Protein AF-A0A957SIB7-F1 (afdb_monomer)

Structure (mmCIF, N/CA/C/O backbone):
data_AF-A0A957SIB7-F1
#
_entry.id   AF-A0A957SIB7-F1
#
loop_
_atom_site.group_PDB
_atom_site.id
_atom_site.type_symbol
_atom_site.label_atom_id
_atom_site.label_alt_id
_atom_site.label_comp_id
_atom_site.label_asym_id
_atom_site.label_entity_id
_atom_site.label_seq_id
_atom_site.pdbx_PDB_ins_code
_atom_site.Cartn_x
_atom_site.Cartn_y
_atom_site.Cartn_z
_atom_site.occupancy
_atom_site.B_iso_or_equiv
_atom_site.auth_seq_id
_atom_site.auth_comp_id
_atom_site.auth_asym_id
_atom_site.auth_atom_id
_atom_site.pdbx_PDB_model_num
ATOM 1 N N . GLY A 1 1 ? 8.137 3.405 -13.644 1.00 46.47 1 GLY A N 1
ATOM 2 C CA . GLY A 1 1 ? 7.243 4.491 -13.185 1.00 46.47 1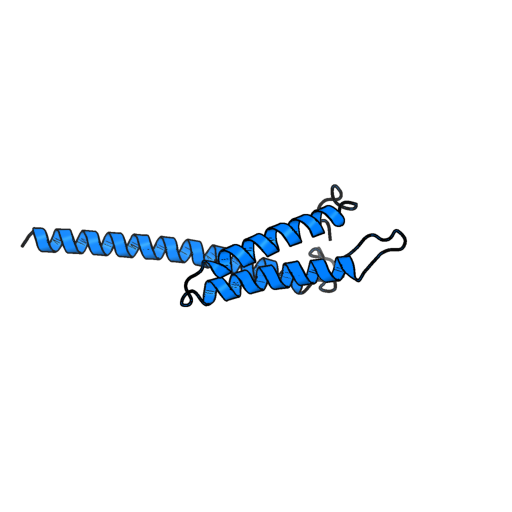 GLY A CA 1
ATOM 3 C C . GLY A 1 1 ? 7.931 5.627 -12.423 1.00 46.47 1 GLY A C 1
ATOM 4 O O . GLY A 1 1 ? 8.582 5.387 -11.415 1.00 46.47 1 GLY A O 1
ATOM 5 N N . ALA A 1 2 ? 7.745 6.868 -12.885 1.00 48.22 2 ALA A N 1
ATOM 6 C CA . ALA A 1 2 ? 7.889 8.114 -12.123 1.00 48.22 2 ALA A CA 1
ATOM 7 C C . ALA A 1 2 ? 6.921 9.117 -12.767 1.00 48.22 2 ALA A C 1
ATOM 9 O O . ALA A 1 2 ? 7.191 9.617 -13.854 1.00 48.22 2 ALA A O 1
ATOM 10 N N . ALA A 1 3 ? 5.758 9.355 -12.158 1.00 47.91 3 ALA A N 1
ATOM 11 C CA . ALA A 1 3 ? 4.700 10.167 -12.773 1.00 47.91 3 ALA A CA 1
ATOM 12 C C . ALA A 1 3 ? 5.050 11.667 -12.908 1.00 47.91 3 ALA A C 1
ATOM 14 O O . ALA A 1 3 ? 4.262 12.431 -13.450 1.00 47.91 3 ALA A O 1
ATOM 15 N N . PHE A 1 4 ? 6.246 12.087 -12.486 1.00 51.94 4 PHE A N 1
ATOM 16 C CA . PHE A 1 4 ? 6.810 13.403 -12.768 1.00 51.94 4 PHE A CA 1
ATOM 17 C C . PHE A 1 4 ? 8.307 13.228 -13.043 1.00 51.94 4 PHE A C 1
ATOM 19 O O . PHE A 1 4 ? 9.023 12.662 -12.214 1.00 51.94 4 PHE A O 1
ATOM 26 N N . GLY A 1 5 ? 8.796 13.704 -14.193 1.00 49.81 5 GLY A N 1
ATOM 27 C CA . GLY A 1 5 ? 10.182 13.539 -14.670 1.00 49.81 5 GLY A CA 1
ATOM 28 C C . GLY A 1 5 ? 11.293 14.045 -13.732 1.00 49.81 5 GLY A C 1
ATOM 29 O O . GLY A 1 5 ? 12.467 13.864 -14.021 1.00 49.81 5 GLY A O 1
ATOM 30 N N . ILE A 1 6 ? 10.942 14.616 -12.577 1.00 52.09 6 ILE A N 1
ATOM 31 C CA . ILE A 1 6 ? 11.856 15.089 -11.528 1.00 52.09 6 ILE A CA 1
ATOM 32 C C . ILE A 1 6 ? 12.559 13.923 -10.799 1.00 52.09 6 ILE A C 1
ATOM 34 O O . ILE A 1 6 ? 13.664 14.093 -10.292 1.00 52.09 6 ILE A O 1
ATOM 38 N N . LEU A 1 7 ? 11.967 12.721 -10.766 1.00 53.00 7 LEU A N 1
ATOM 39 C CA . LEU A 1 7 ? 12.498 11.573 -10.004 1.00 53.00 7 LEU A CA 1
ATOM 40 C C . LEU A 1 7 ? 13.006 10.414 -10.878 1.00 53.00 7 LEU A C 1
ATOM 42 O O . LEU A 1 7 ? 13.285 9.331 -10.364 1.00 53.00 7 LEU A O 1
ATOM 46 N N . GLN A 1 8 ? 13.162 10.623 -12.188 1.00 53.94 8 GLN A N 1
ATOM 47 C CA . GLN A 1 8 ? 13.549 9.570 -13.140 1.00 53.94 8 GLN A CA 1
ATOM 48 C C . GLN A 1 8 ? 14.905 8.914 -12.826 1.00 53.94 8 GLN A C 1
ATOM 50 O O . GLN A 1 8 ? 15.096 7.744 -13.139 1.00 53.94 8 GLN A O 1
ATOM 55 N N . ASN A 1 9 ? 15.813 9.629 -12.153 1.00 59.69 9 ASN A N 1
ATOM 56 C CA . ASN A 1 9 ? 17.122 9.105 -11.753 1.00 59.69 9 ASN A CA 1
ATOM 57 C C . ASN A 1 9 ? 17.215 8.748 -10.255 1.00 59.69 9 ASN A C 1
ATOM 59 O O . ASN A 1 9 ? 18.300 8.490 -9.747 1.00 59.69 9 ASN A O 1
ATOM 63 N N . GLN A 1 10 ? 16.090 8.746 -9.534 1.00 69.38 10 GLN A N 1
ATOM 64 C CA . GLN A 1 10 ? 16.038 8.556 -8.080 1.00 69.38 10 GLN A CA 1
ATOM 65 C C . GLN A 1 10 ? 15.529 7.160 -7.693 1.00 69.38 10 GLN A C 1
ATOM 67 O O . GLN A 1 10 ? 14.844 6.994 -6.685 1.00 69.38 10 GLN A O 1
ATOM 72 N N . SER A 1 11 ? 15.854 6.130 -8.482 1.00 71.19 11 SER A N 1
ATOM 73 C CA . SER A 1 11 ? 15.457 4.742 -8.183 1.00 71.19 11 SER A CA 1
ATOM 74 C C . SER A 1 11 ? 15.868 4.312 -6.767 1.00 71.19 11 SER A C 1
ATOM 76 O O . SER A 1 11 ? 15.075 3.713 -6.038 1.00 71.19 11 SER A O 1
ATOM 78 N N . SER A 1 12 ? 17.063 4.725 -6.336 1.00 72.19 12 SER A N 1
ATOM 79 C CA . SER A 1 12 ? 17.585 4.473 -4.992 1.00 72.19 12 SER A CA 1
ATOM 80 C C . SER A 1 12 ? 16.767 5.157 -3.893 1.00 72.19 12 SER A C 1
ATOM 82 O O . SER A 1 12 ? 16.571 4.572 -2.833 1.00 72.19 12 SER A O 1
ATOM 84 N N . LEU A 1 13 ? 16.232 6.360 -4.138 1.00 81.88 13 LEU A N 1
ATOM 85 C CA . LEU A 1 13 ? 15.369 7.054 -3.175 1.00 81.88 13 LEU A CA 1
ATOM 86 C C . LEU A 1 13 ? 14.073 6.274 -2.938 1.00 81.88 13 LEU A C 1
ATOM 88 O O . LEU A 1 13 ? 13.671 6.085 -1.793 1.00 81.88 13 LEU A O 1
ATOM 92 N N . PHE A 1 14 ? 13.440 5.779 -4.005 1.00 80.06 14 PHE A N 1
ATOM 93 C CA . PHE A 1 14 ? 12.233 4.960 -3.879 1.00 80.06 14 PHE A CA 1
ATOM 94 C C . PHE A 1 14 ? 12.499 3.657 -3.125 1.00 80.06 14 PHE A C 1
ATOM 96 O O . PHE A 1 14 ? 11.677 3.258 -2.303 1.00 80.06 14 PHE A O 1
ATOM 103 N N . ALA A 1 15 ? 13.651 3.022 -3.356 1.00 83.19 15 ALA A N 1
ATOM 104 C CA . ALA A 1 15 ? 14.060 1.840 -2.604 1.00 83.19 15 ALA A CA 1
ATOM 105 C C . ALA A 1 15 ? 14.244 2.150 -1.107 1.00 83.19 15 ALA A C 1
ATOM 107 O O . ALA A 1 15 ? 13.719 1.425 -0.265 1.00 83.19 15 ALA A O 1
ATOM 108 N N . ILE A 1 16 ? 14.912 3.259 -0.764 1.00 87.00 16 ILE A N 1
ATOM 109 C CA . ILE A 1 16 ? 15.090 3.700 0.630 1.00 87.00 16 ILE A CA 1
ATOM 110 C C . ILE A 1 16 ? 13.734 3.953 1.299 1.00 87.00 16 ILE A C 1
ATOM 112 O O . ILE A 1 16 ? 13.491 3.463 2.401 1.00 87.00 16 ILE A O 1
ATOM 116 N N . ILE A 1 17 ? 12.829 4.672 0.629 1.00 88.75 17 ILE A N 1
ATOM 117 C CA . ILE A 1 17 ? 11.481 4.934 1.150 1.00 88.75 17 ILE A CA 1
ATOM 118 C C . ILE A 1 17 ? 10.725 3.618 1.364 1.00 88.75 17 ILE A C 1
ATOM 120 O O . ILE A 1 17 ? 10.126 3.436 2.422 1.00 88.75 17 ILE A O 1
ATOM 124 N N . ALA A 1 18 ? 10.782 2.684 0.411 1.00 88.62 18 ALA A N 1
ATOM 125 C CA . ALA A 1 18 ? 10.129 1.382 0.536 1.00 88.62 18 ALA A CA 1
ATOM 126 C C . ALA A 1 18 ? 10.647 0.585 1.745 1.00 88.62 18 ALA A C 1
ATOM 128 O O . ALA A 1 18 ? 9.850 -0.019 2.460 1.00 88.62 18 ALA A O 1
ATOM 129 N N . VAL A 1 19 ? 11.956 0.627 2.018 1.00 91.56 19 VAL A N 1
ATOM 130 C CA . VAL A 1 19 ? 12.553 -0.005 3.206 1.00 91.56 19 VAL A CA 1
ATOM 131 C C . VAL A 1 19 ? 12.064 0.663 4.491 1.00 91.56 19 VAL A C 1
ATOM 133 O O . VAL A 1 19 ? 11.619 -0.031 5.402 1.00 91.56 19 VAL A O 1
ATOM 136 N N . ILE A 1 20 ? 12.093 1.997 4.566 1.00 94.19 20 ILE A N 1
ATOM 137 C CA . ILE A 1 20 ? 11.647 2.745 5.754 1.00 94.19 20 ILE A CA 1
ATOM 138 C C . ILE A 1 20 ? 10.169 2.465 6.046 1.00 94.19 20 ILE A C 1
ATOM 140 O O . ILE A 1 20 ? 9.813 2.129 7.176 1.00 94.19 20 ILE A O 1
ATOM 144 N N . VAL A 1 21 ? 9.311 2.561 5.029 1.00 92.38 21 VAL A N 1
ATOM 145 C CA . VAL A 1 21 ? 7.873 2.292 5.161 1.00 92.38 21 VAL A CA 1
ATOM 146 C C . VAL A 1 21 ? 7.629 0.827 5.518 1.00 92.38 21 VAL A C 1
ATOM 148 O O . VAL A 1 21 ? 6.828 0.547 6.406 1.00 92.38 21 VAL A O 1
ATOM 151 N N . GLY A 1 22 ? 8.346 -0.111 4.895 1.00 93.62 22 GLY A N 1
ATOM 152 C CA . GLY A 1 22 ? 8.241 -1.535 5.210 1.00 93.62 22 GLY A CA 1
ATOM 153 C C . GLY A 1 22 ? 8.583 -1.839 6.670 1.00 93.62 22 GLY A C 1
ATOM 154 O O . GLY A 1 22 ? 7.828 -2.535 7.348 1.00 93.62 22 GLY A O 1
ATOM 155 N N . LEU A 1 23 ? 9.667 -1.256 7.190 1.00 94.94 23 LEU A N 1
ATOM 156 C CA . LEU A 1 23 ? 10.042 -1.376 8.602 1.00 94.94 23 LEU A CA 1
ATOM 157 C C . LEU A 1 23 ? 8.994 -0.749 9.527 1.00 94.94 23 LEU A C 1
ATOM 159 O O . LEU A 1 23 ? 8.620 -1.365 10.524 1.00 94.94 23 LEU A O 1
ATOM 163 N N . ALA A 1 24 ? 8.480 0.435 9.189 1.00 94.81 24 ALA A N 1
ATOM 164 C CA . ALA A 1 24 ? 7.423 1.081 9.963 1.00 94.81 24 ALA A CA 1
ATOM 165 C C . ALA A 1 24 ? 6.152 0.215 10.029 1.00 94.81 24 ALA A C 1
ATOM 167 O O . ALA A 1 24 ? 5.581 0.045 11.108 1.00 94.81 24 ALA A O 1
ATOM 168 N N . ILE A 1 25 ? 5.748 -0.394 8.907 1.00 94.88 25 ILE A N 1
ATOM 169 C CA . ILE A 1 25 ? 4.615 -1.326 8.861 1.00 94.88 25 ILE A CA 1
ATOM 170 C C . ILE A 1 25 ? 4.877 -2.537 9.759 1.00 94.88 25 ILE A C 1
ATOM 172 O O . ILE A 1 25 ? 4.009 -2.896 10.550 1.00 94.88 25 ILE A O 1
ATOM 176 N N . LEU A 1 26 ? 6.060 -3.154 9.681 1.00 94.81 26 LEU A N 1
ATOM 177 C CA . LEU A 1 26 ? 6.402 -4.312 10.515 1.00 94.81 26 LEU A CA 1
ATOM 178 C C . LEU A 1 26 ? 6.348 -3.982 12.011 1.00 94.81 26 LEU A C 1
ATOM 180 O O . LEU A 1 26 ? 5.750 -4.732 12.785 1.00 94.81 26 LEU A O 1
ATOM 184 N N . VAL A 1 27 ? 6.914 -2.841 12.411 1.00 95.62 27 VAL A N 1
ATOM 185 C CA . VAL A 1 27 ? 6.880 -2.361 13.800 1.00 95.62 27 VAL A CA 1
ATOM 186 C C . VAL A 1 27 ? 5.443 -2.122 14.263 1.00 95.62 27 VAL A C 1
ATOM 188 O O . VAL A 1 27 ? 5.083 -2.516 15.372 1.00 95.62 27 VAL A O 1
ATOM 191 N N . TYR A 1 28 ? 4.604 -1.521 13.420 1.00 94.19 28 TYR A N 1
ATOM 192 C CA . TYR A 1 28 ? 3.203 -1.268 13.748 1.00 94.19 28 TYR A CA 1
ATOM 193 C C . TYR A 1 28 ? 2.382 -2.566 13.843 1.00 94.19 28 TYR A C 1
ATOM 195 O O . TYR A 1 28 ? 1.625 -2.757 14.793 1.00 94.19 28 TYR A O 1
ATOM 203 N N . VAL A 1 29 ? 2.584 -3.516 12.923 1.00 92.38 29 VAL A N 1
ATOM 204 C CA . VAL A 1 29 ? 1.938 -4.844 12.951 1.00 92.38 29 VAL A CA 1
ATOM 205 C C . VAL A 1 29 ? 2.314 -5.646 14.194 1.00 92.38 29 VAL A C 1
ATOM 207 O O . VAL A 1 29 ? 1.476 -6.394 14.705 1.00 92.38 29 VAL A O 1
ATOM 210 N N . TYR A 1 30 ? 3.530 -5.476 14.714 1.00 91.94 30 TYR A N 1
ATOM 211 C CA . TYR A 1 30 ? 3.956 -6.118 15.957 1.00 91.94 30 TYR A CA 1
ATOM 212 C C . TYR A 1 30 ? 3.212 -5.584 17.192 1.00 91.94 30 TYR A C 1
ATOM 214 O O . TYR A 1 30 ? 3.004 -6.321 18.151 1.00 91.94 30 TYR A O 1
ATOM 222 N N . GLN A 1 31 ? 2.773 -4.324 17.159 1.00 92.50 31 GLN A N 1
ATOM 223 C CA . GLN A 1 31 ? 2.032 -3.681 18.252 1.00 92.50 31 GLN A CA 1
ATOM 224 C C . GLN A 1 31 ? 0.512 -3.881 18.152 1.00 92.50 31 GLN A C 1
ATOM 226 O O . GLN A 1 31 ? -0.211 -3.641 19.118 1.00 92.50 31 GLN A O 1
ATOM 231 N N . LEU A 1 32 ? 0.010 -4.309 16.991 1.00 91.75 32 LEU A N 1
ATOM 232 C CA . LEU A 1 32 ? -1.417 -4.506 16.760 1.00 91.75 32 LEU A CA 1
ATOM 233 C C . LEU A 1 32 ? -1.969 -5.677 17.594 1.00 91.75 32 LEU A C 1
ATOM 235 O O . LEU A 1 32 ? -1.363 -6.751 17.613 1.00 91.75 32 LEU A O 1
ATOM 239 N N . PRO A 1 33 ? -3.162 -5.550 18.201 1.00 92.25 33 PRO A N 1
ATOM 240 C CA . PRO A 1 33 ? -3.843 -6.681 18.823 1.00 92.25 33 PRO A CA 1
ATOM 241 C C . PRO A 1 33 ? -4.101 -7.833 17.825 1.00 92.25 33 PRO A C 1
ATOM 243 O O . PRO A 1 33 ? -4.286 -7.586 16.621 1.00 92.25 33 PRO A O 1
ATOM 246 N N . PRO A 1 34 ? -4.093 -9.107 18.261 1.00 88.31 34 PRO A N 1
ATOM 247 C CA . PRO A 1 34 ? -4.343 -10.263 17.388 1.00 88.31 34 PRO A CA 1
ATOM 248 C C . PRO A 1 34 ? -5.706 -10.236 16.678 1.00 88.31 34 PRO A C 1
ATOM 250 O O . PRO A 1 34 ? -5.856 -10.772 15.578 1.00 88.31 34 PRO A O 1
ATOM 253 N N . GLU A 1 35 ? -6.697 -9.585 17.279 1.00 91.69 35 GLU A N 1
ATOM 254 C CA . GLU A 1 35 ? -8.081 -9.525 16.811 1.00 91.69 35 GLU A CA 1
ATOM 255 C C . GLU A 1 35 ? -8.244 -8.606 15.592 1.00 91.69 35 GLU A C 1
ATOM 257 O O . GLU A 1 35 ? -9.179 -8.773 14.808 1.00 91.69 35 GLU A O 1
ATOM 262 N N . GLN A 1 36 ? -7.309 -7.674 15.370 1.00 92.88 36 GLN A N 1
ATOM 263 C CA . GLN A 1 36 ? -7.357 -6.688 14.282 1.00 92.88 36 GLN A CA 1
ATOM 264 C C . GLN A 1 36 ? -6.885 -7.277 12.939 1.00 92.88 36 GLN A C 1
ATOM 266 O O . GLN A 1 36 ? -6.015 -6.738 12.251 1.00 92.88 36 GLN A O 1
ATOM 271 N N . LYS A 1 37 ? -7.473 -8.416 12.549 1.00 94.44 37 LYS A N 1
ATOM 272 C CA . LYS A 1 37 ? -7.096 -9.192 11.355 1.00 94.44 37 LYS A CA 1
ATOM 273 C C . LYS A 1 37 ? -7.206 -8.385 10.061 1.00 94.44 37 LYS A C 1
ATOM 275 O O . LYS A 1 37 ? -6.332 -8.493 9.208 1.00 94.44 37 LYS A O 1
ATOM 280 N N . LEU A 1 38 ? -8.242 -7.555 9.928 1.00 95.88 38 LEU A N 1
ATOM 281 C CA . LEU A 1 38 ? -8.451 -6.742 8.729 1.00 95.88 38 LEU A CA 1
ATOM 282 C C . LEU A 1 38 ? -7.319 -5.725 8.526 1.00 95.88 38 LEU A C 1
ATOM 284 O O . LEU A 1 38 ? -6.763 -5.648 7.435 1.00 95.88 38 LEU A O 1
ATOM 288 N N . ILE A 1 39 ? -6.915 -5.013 9.583 1.00 96.06 39 ILE A N 1
ATOM 289 C CA . ILE A 1 39 ? -5.801 -4.055 9.516 1.00 96.06 39 ILE A CA 1
ATOM 290 C C . ILE A 1 39 ? -4.503 -4.776 9.141 1.00 96.06 39 ILE A C 1
ATOM 292 O O . ILE A 1 39 ? -3.766 -4.305 8.279 1.00 96.06 39 ILE A O 1
ATOM 296 N N . ARG A 1 40 ? -4.249 -5.960 9.716 1.00 96.06 40 ARG A N 1
ATOM 297 C CA . ARG A 1 40 ? -3.077 -6.781 9.369 1.00 96.06 40 ARG A CA 1
ATOM 298 C C . ARG A 1 40 ? -3.052 -7.158 7.887 1.00 96.06 40 ARG A C 1
ATOM 300 O O . ARG A 1 40 ? -1.995 -7.077 7.273 1.00 96.06 40 ARG A O 1
ATOM 307 N N . VAL A 1 41 ? -4.193 -7.528 7.303 1.00 97.25 41 VAL A N 1
ATOM 308 C CA . VAL A 1 41 ? -4.293 -7.829 5.864 1.00 97.25 41 VAL A CA 1
ATOM 309 C C . VAL A 1 41 ? -4.037 -6.576 5.025 1.00 97.25 41 VAL A C 1
ATOM 311 O O . VAL A 1 41 ? -3.243 -6.625 4.090 1.00 97.25 41 VAL A O 1
ATOM 314 N N . LEU A 1 42 ? -4.645 -5.441 5.377 1.00 97.94 42 LEU A N 1
ATOM 315 C CA . LEU A 1 42 ? -4.493 -4.179 4.642 1.00 97.94 42 LEU A CA 1
ATOM 316 C C . LEU A 1 42 ? -3.057 -3.640 4.678 1.00 97.94 42 LEU A C 1
ATOM 318 O O . LEU A 1 42 ? -2.557 -3.128 3.677 1.00 97.94 42 LEU A O 1
ATOM 322 N N . LEU A 1 43 ? -2.376 -3.786 5.812 1.00 97.06 43 LEU A N 1
ATOM 323 C CA . LEU A 1 43 ? -0.955 -3.473 5.951 1.00 97.06 43 LEU A CA 1
ATOM 324 C C . LEU A 1 43 ? -0.069 -4.502 5.247 1.00 97.06 43 LEU A C 1
ATOM 326 O O . LEU A 1 43 ? 0.936 -4.134 4.647 1.00 97.06 43 LEU A O 1
ATOM 330 N N . GLY A 1 44 ? -0.456 -5.778 5.271 1.00 97.31 44 GLY A N 1
ATOM 331 C CA . GLY A 1 44 ? 0.215 -6.848 4.539 1.00 97.31 44 GLY A CA 1
ATOM 332 C C . GLY A 1 44 ? 0.191 -6.631 3.026 1.00 97.31 44 GLY A C 1
ATOM 333 O O . GLY A 1 44 ? 1.202 -6.867 2.374 1.00 97.31 44 GLY A O 1
ATOM 334 N N . LEU A 1 45 ? -0.910 -6.112 2.471 1.00 98.31 45 LEU A N 1
ATOM 335 C CA . LEU A 1 45 ? -0.997 -5.717 1.058 1.00 98.31 45 LEU A CA 1
ATOM 336 C C . LEU A 1 45 ? 0.004 -4.606 0.715 1.00 98.31 45 LEU A C 1
ATOM 338 O O . LEU A 1 45 ? 0.721 -4.705 -0.280 1.00 98.31 45 LEU A O 1
ATOM 342 N N . GLN A 1 46 ? 0.092 -3.579 1.564 1.00 98.06 46 GLN A N 1
ATOM 343 C CA . GLN A 1 46 ? 1.035 -2.471 1.389 1.00 98.06 46 GLN A CA 1
ATOM 344 C C . GLN A 1 46 ? 2.487 -2.945 1.497 1.00 98.06 46 GLN A C 1
ATOM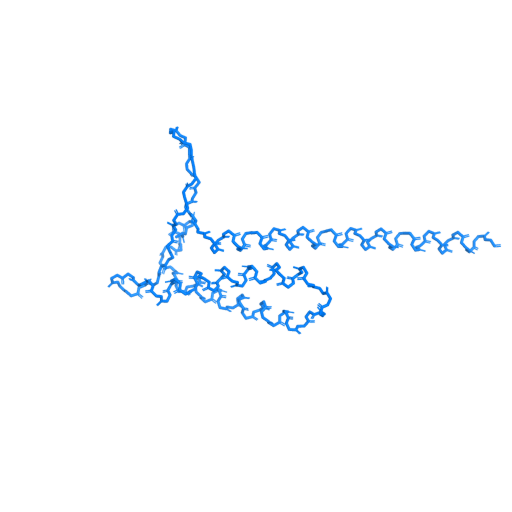 346 O O . GLN A 1 46 ? 3.305 -2.617 0.641 1.00 98.06 46 GLN A O 1
ATOM 351 N N . LEU A 1 47 ? 2.797 -3.757 2.512 1.00 97.50 47 LEU A N 1
ATOM 352 C CA . LEU A 1 47 ? 4.125 -4.330 2.707 1.00 97.50 47 LEU A CA 1
ATOM 353 C C . LEU A 1 47 ? 4.508 -5.249 1.544 1.00 97.50 47 LEU A C 1
ATOM 355 O O . LEU A 1 47 ? 5.597 -5.115 0.999 1.00 97.50 47 LEU A O 1
ATOM 359 N N . GLY A 1 48 ? 3.615 -6.153 1.138 1.00 97.31 48 GLY A N 1
ATOM 360 C CA . GLY A 1 48 ? 3.849 -7.084 0.037 1.00 97.31 48 GLY A CA 1
ATOM 361 C C . GLY A 1 48 ? 4.102 -6.367 -1.286 1.00 97.31 48 GLY A C 1
ATOM 362 O O . GLY A 1 48 ? 5.064 -6.694 -1.977 1.00 97.31 48 GLY A O 1
ATOM 363 N N . GLY A 1 49 ? 3.309 -5.341 -1.609 1.00 97.31 49 GLY A N 1
ATOM 364 C CA . GLY A 1 49 ? 3.542 -4.523 -2.799 1.00 97.31 49 GLY A CA 1
ATOM 365 C C . GLY A 1 49 ? 4.847 -3.721 -2.721 1.00 97.31 49 GLY A C 1
ATOM 366 O O . GLY A 1 49 ? 5.632 -3.729 -3.668 1.00 97.31 49 GLY A O 1
ATOM 367 N N . ALA A 1 50 ? 5.148 -3.098 -1.576 1.00 95.50 50 ALA A N 1
ATOM 368 C CA . ALA A 1 50 ? 6.408 -2.377 -1.385 1.00 95.50 50 ALA A CA 1
ATOM 369 C C . ALA A 1 50 ? 7.630 -3.300 -1.529 1.00 95.50 50 ALA A C 1
ATOM 371 O O . ALA A 1 50 ? 8.603 -2.932 -2.187 1.00 95.50 50 ALA A O 1
ATOM 372 N N . MET A 1 51 ? 7.568 -4.510 -0.961 1.00 96.06 51 MET A N 1
ATOM 373 C CA . MET A 1 51 ? 8.626 -5.513 -1.091 1.00 96.06 51 MET A CA 1
ATOM 374 C C . MET A 1 51 ? 8.736 -6.051 -2.518 1.00 96.06 51 MET A C 1
ATOM 376 O O . MET A 1 51 ? 9.851 -6.207 -2.999 1.00 96.06 51 MET A O 1
ATOM 380 N N . GLY A 1 52 ? 7.623 -6.267 -3.225 1.00 95.81 52 GLY A N 1
ATOM 381 C CA . GLY A 1 52 ? 7.639 -6.667 -4.637 1.00 95.81 52 GLY A CA 1
ATOM 382 C C . GLY A 1 52 ? 8.367 -5.646 -5.513 1.00 95.81 52 GLY A C 1
ATOM 383 O O . GLY A 1 52 ? 9.320 -5.992 -6.206 1.00 95.81 52 GLY A O 1
ATOM 384 N N . ASN A 1 53 ? 8.009 -4.365 -5.389 1.00 94.75 53 ASN A N 1
ATOM 385 C CA . ASN A 1 53 ? 8.683 -3.287 -6.118 1.00 94.75 53 ASN A CA 1
ATOM 386 C C . ASN A 1 53 ? 10.149 -3.091 -5.684 1.00 94.75 53 ASN A C 1
ATOM 388 O O . ASN A 1 53 ? 10.971 -2.642 -6.483 1.00 94.75 53 ASN A O 1
ATOM 392 N N . LEU A 1 54 ? 10.502 -3.401 -4.432 1.00 92.00 54 LEU A N 1
ATOM 393 C CA . LEU A 1 54 ? 11.891 -3.375 -3.969 1.00 92.00 54 LEU A CA 1
ATOM 394 C C . LEU A 1 54 ? 12.708 -4.526 -4.573 1.00 92.00 54 LEU A C 1
ATOM 396 O O . LEU A 1 54 ? 13.812 -4.291 -5.055 1.00 92.00 54 LEU A O 1
ATOM 400 N N . ILE A 1 55 ? 12.164 -5.745 -4.578 1.00 93.94 55 ILE A N 1
ATOM 401 C CA . ILE A 1 55 ? 12.799 -6.929 -5.174 1.00 93.94 55 ILE A CA 1
ATOM 402 C C . ILE A 1 55 ? 13.045 -6.704 -6.663 1.00 93.94 55 ILE A C 1
ATOM 404 O O . ILE A 1 55 ? 14.149 -6.968 -7.138 1.00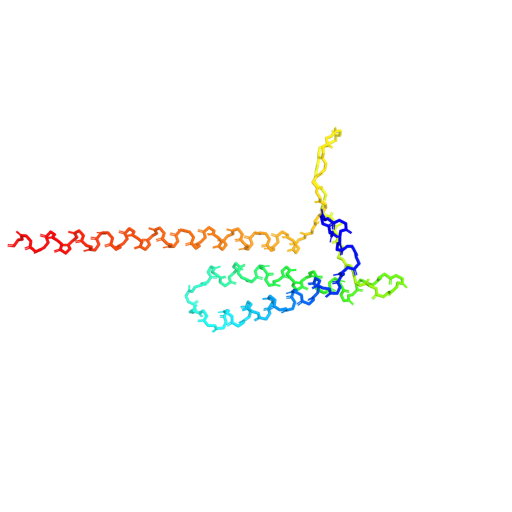 93.94 55 ILE A O 1
ATOM 408 N N . ASP A 1 56 ? 12.065 -6.155 -7.380 1.00 92.94 56 ASP A N 1
ATOM 409 C CA . ASP A 1 56 ? 12.222 -5.779 -8.784 1.00 92.94 56 ASP A CA 1
ATOM 410 C C . ASP A 1 56 ? 13.439 -4.870 -8.976 1.00 92.94 56 ASP A C 1
ATOM 412 O O . ASP A 1 56 ? 14.330 -5.190 -9.755 1.00 92.94 56 ASP A O 1
ATOM 416 N N . ARG A 1 57 ? 13.572 -3.810 -8.173 1.00 90.44 57 ARG A N 1
ATOM 417 C CA . ARG A 1 57 ? 14.715 -2.886 -8.270 1.00 90.44 57 ARG A CA 1
ATOM 418 C C . ARG A 1 57 ? 16.059 -3.535 -7.949 1.00 90.44 57 ARG A C 1
ATOM 420 O O . ARG A 1 57 ? 17.077 -3.087 -8.462 1.00 90.44 57 ARG A O 1
ATOM 427 N N . LEU A 1 58 ? 16.092 -4.543 -7.081 1.00 89.75 58 LEU A N 1
ATOM 428 C CA . LEU A 1 58 ? 17.332 -5.239 -6.725 1.00 89.75 58 LEU A CA 1
ATOM 429 C C . LEU A 1 58 ? 17.729 -6.304 -7.755 1.00 89.75 58 LEU A C 1
ATOM 431 O O . LEU A 1 58 ? 18.905 -6.645 -7.852 1.00 89.75 58 LEU A O 1
ATOM 435 N N . THR A 1 59 ? 16.763 -6.836 -8.504 1.00 92.75 59 THR A N 1
ATOM 436 C CA . THR A 1 59 ? 16.973 -7.939 -9.456 1.00 92.75 59 THR A CA 1
ATOM 437 C C . THR A 1 59 ? 17.029 -7.474 -10.907 1.00 92.75 59 THR A C 1
ATOM 439 O O . THR A 1 59 ? 17.703 -8.096 -11.725 1.00 92.75 59 THR A O 1
ATOM 442 N N . GLN A 1 60 ? 16.362 -6.369 -11.231 1.00 90.38 60 GLN A N 1
ATOM 443 C CA . GLN A 1 60 ? 16.284 -5.793 -12.565 1.00 90.38 60 GLN A CA 1
ATOM 444 C C . GLN A 1 60 ? 17.162 -4.547 -12.621 1.00 90.38 60 GLN A C 1
ATOM 446 O O . GLN A 1 60 ? 16.747 -3.453 -12.238 1.00 90.38 60 GLN A O 1
ATOM 451 N N . LEU A 1 61 ? 18.398 -4.732 -13.079 1.00 88.50 61 LEU A N 1
ATOM 452 C CA . LEU A 1 61 ? 19.380 -3.665 -13.231 1.00 88.50 61 LEU A CA 1
ATOM 453 C C . LEU A 1 61 ? 19.482 -3.260 -14.701 1.00 88.50 61 LEU A C 1
ATOM 455 O O . LEU A 1 61 ? 19.512 -4.114 -15.588 1.00 88.50 61 LEU A O 1
ATOM 459 N N . ASP A 1 62 ? 19.520 -1.956 -14.959 1.00 85.81 62 ASP A N 1
ATOM 460 C CA . ASP A 1 62 ? 19.866 -1.435 -16.277 1.00 85.81 62 ASP A CA 1
ATOM 461 C C . ASP A 1 62 ? 21.379 -1.542 -16.550 1.00 85.81 62 ASP A C 1
ATOM 463 O O . ASP A 1 62 ? 22.171 -1.957 -15.701 1.00 85.81 62 ASP A O 1
ATOM 467 N N . GLU A 1 63 ? 21.794 -1.144 -17.752 1.00 86.12 63 GLU A N 1
ATOM 468 C CA . GLU A 1 63 ? 23.196 -1.148 -18.196 1.00 86.12 63 GLU A CA 1
ATOM 469 C C . GLU A 1 63 ? 24.145 -0.299 -17.321 1.00 86.12 63 GLU A C 1
ATOM 471 O O . GLU A 1 63 ? 25.359 -0.488 -17.361 1.00 86.12 63 GLU A O 1
ATOM 476 N N . PHE A 1 64 ? 23.602 0.598 -16.491 1.00 82.81 64 PHE A N 1
ATOM 477 C CA . PHE A 1 64 ? 24.335 1.445 -15.549 1.00 82.81 64 PHE A CA 1
ATOM 478 C C . PHE A 1 64 ? 24.223 0.955 -14.095 1.00 82.81 64 PHE A C 1
ATOM 480 O O . PHE A 1 64 ? 24.645 1.656 -13.173 1.00 82.81 64 PHE A O 1
ATOM 487 N N . GLY A 1 65 ? 23.647 -0.231 -13.866 1.00 82.25 65 GLY A N 1
ATOM 488 C CA . GLY A 1 65 ? 23.457 -0.808 -12.535 1.00 82.25 65 GLY A CA 1
ATOM 489 C C . GLY A 1 65 ? 22.324 -0.168 -11.728 1.00 82.25 65 GLY A C 1
ATOM 490 O O . GLY A 1 65 ? 22.286 -0.315 -10.506 1.00 82.25 65 GLY A O 1
ATOM 491 N N . ARG A 1 66 ? 21.401 0.562 -12.365 1.00 83.19 66 ARG A N 1
ATOM 492 C CA . ARG A 1 66 ? 20.244 1.164 -11.692 1.00 83.19 66 ARG A CA 1
ATOM 493 C C . ARG A 1 66 ? 19.066 0.203 -11.720 1.00 83.19 66 ARG A C 1
ATOM 495 O O . ARG A 1 66 ? 18.647 -0.261 -12.777 1.00 83.19 66 ARG A O 1
ATOM 502 N N . GLY A 1 67 ? 18.495 -0.031 -10.545 1.00 86.81 67 GLY A N 1
ATOM 503 C CA . GLY A 1 67 ? 17.283 -0.824 -10.386 1.00 86.81 67 GLY A CA 1
ATOM 504 C C . GLY A 1 67 ? 16.069 -0.216 -11.080 1.00 86.81 67 GLY A C 1
ATOM 505 O O . GLY A 1 67 ? 15.875 1.001 -11.010 1.00 86.81 67 GLY A O 1
ATOM 506 N N . TYR A 1 68 ? 15.197 -1.031 -11.664 1.00 88.00 68 TYR A N 1
ATOM 507 C CA . TYR A 1 68 ? 13.891 -0.589 -12.162 1.00 88.00 68 TYR A CA 1
ATOM 508 C C . TYR A 1 68 ? 12.769 -1.563 -11.789 1.00 88.00 68 TYR A C 1
ATOM 510 O O . TYR A 1 68 ? 13.006 -2.616 -11.213 1.00 88.00 68 TYR A O 1
ATOM 518 N N . VAL A 1 69 ? 11.529 -1.145 -12.039 1.00 91.56 69 VAL A N 1
ATOM 519 C CA . VAL A 1 69 ? 10.315 -1.929 -11.777 1.00 91.56 69 VAL A CA 1
ATOM 520 C C . VAL A 1 69 ? 9.654 -2.240 -13.108 1.00 91.56 69 VAL A C 1
ATOM 522 O O . VAL A 1 69 ? 9.555 -1.341 -13.951 1.00 91.56 69 VAL A O 1
ATOM 525 N N . THR A 1 70 ? 9.209 -3.484 -13.293 1.00 92.94 70 THR A N 1
ATOM 526 C CA . THR A 1 70 ? 8.493 -3.875 -14.509 1.00 92.94 70 THR A CA 1
ATOM 527 C C . THR A 1 70 ? 7.005 -3.558 -14.374 1.00 92.94 70 THR A C 1
ATOM 529 O O . THR A 1 70 ? 6.283 -4.157 -13.575 1.00 92.94 70 THR A O 1
ATOM 532 N N . ASP A 1 71 ? 6.544 -2.636 -15.218 1.00 93.38 71 ASP A N 1
ATOM 533 C CA . ASP A 1 71 ? 5.139 -2.253 -15.356 1.00 93.38 71 ASP A CA 1
ATOM 534 C C . ASP A 1 71 ? 4.529 -3.038 -16.536 1.00 93.38 71 ASP A C 1
ATOM 536 O O . ASP A 1 71 ? 4.925 -2.837 -17.686 1.00 93.38 71 ASP A O 1
ATOM 540 N N . PHE A 1 72 ? 3.575 -3.940 -16.275 1.00 94.19 72 PHE A N 1
ATOM 541 C CA . PHE A 1 72 ? 3.008 -4.842 -17.299 1.00 94.19 72 PHE A CA 1
ATOM 542 C C . PH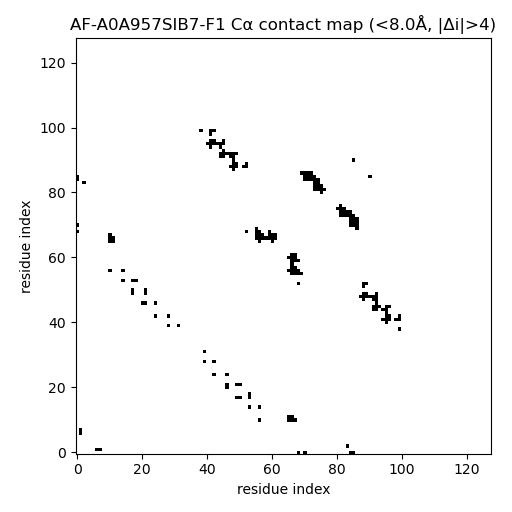E A 1 72 ? 1.498 -4.690 -17.522 1.00 94.19 72 PHE A C 1
ATOM 544 O O . PHE A 1 72 ? 0.962 -5.229 -18.491 1.00 94.19 72 PHE A O 1
ATOM 551 N N . ILE A 1 73 ? 0.794 -3.955 -16.658 1.00 94.62 73 ILE A N 1
ATOM 552 C CA . ILE A 1 73 ? -0.636 -3.682 -16.808 1.00 94.62 73 ILE A CA 1
ATOM 553 C C . ILE A 1 73 ? -0.803 -2.341 -17.520 1.00 94.62 73 ILE A C 1
ATOM 555 O O . ILE A 1 73 ? -0.323 -1.305 -17.055 1.00 94.62 73 ILE A O 1
ATOM 559 N N . ARG A 1 74 ? -1.518 -2.363 -18.648 1.00 94.00 74 ARG A N 1
ATOM 560 C CA . ARG A 1 74 ? -1.841 -1.184 -19.455 1.00 94.00 74 ARG A CA 1
ATOM 561 C C . ARG A 1 74 ? -3.346 -1.102 -19.665 1.00 94.00 74 ARG A C 1
ATOM 563 O O . ARG A 1 74 ? -3.941 -2.011 -20.237 1.00 94.00 74 ARG A O 1
ATOM 570 N N . ILE A 1 75 ? -3.949 0.002 -19.231 1.00 93.56 75 ILE A N 1
ATOM 571 C CA . ILE A 1 75 ? -5.392 0.248 -19.336 1.00 93.56 75 ILE A CA 1
ATOM 572 C C . ILE A 1 75 ? -5.616 1.536 -20.130 1.00 93.56 75 ILE A C 1
ATOM 574 O O . ILE A 1 75 ? -4.971 2.552 -19.883 1.00 93.56 75 ILE A O 1
ATOM 578 N N . GLY A 1 76 ? -6.520 1.498 -21.103 1.00 91.94 76 GLY A N 1
ATOM 579 C CA . GLY A 1 76 ? -6.879 2.651 -21.922 1.00 91.94 76 GLY A CA 1
ATOM 580 C C . GLY A 1 76 ? -7.823 2.264 -23.051 1.00 91.94 76 GLY A C 1
ATOM 581 O O . GLY A 1 76 ? -8.022 1.080 -23.327 1.00 91.94 76 GLY A O 1
ATOM 582 N N . LEU A 1 77 ? -8.407 3.269 -23.699 1.00 90.88 77 LEU A N 1
ATOM 583 C CA . LEU A 1 77 ? -9.306 3.076 -24.836 1.00 90.88 77 LEU A CA 1
ATOM 584 C C . LEU A 1 77 ? -8.547 3.246 -26.160 1.00 90.88 77 LEU A C 1
ATOM 586 O O . LEU A 1 77 ? -7.731 4.165 -26.270 1.00 90.88 77 LEU A O 1
ATOM 590 N N . PRO A 1 78 ? -8.830 2.430 -27.193 1.00 88.25 78 PRO A N 1
ATOM 591 C CA . PRO A 1 78 ? -8.330 2.685 -28.541 1.00 88.25 78 PRO A CA 1
ATOM 592 C C . PRO A 1 78 ? -8.767 4.078 -29.020 1.00 88.25 78 PRO A C 1
ATOM 594 O O . PRO A 1 78 ? -9.955 4.385 -29.038 1.00 88.25 78 PRO A O 1
ATOM 597 N N . GLY A 1 79 ? -7.806 4.936 -29.374 1.00 89.25 79 GLY A N 1
ATOM 598 C CA . GLY A 1 79 ? -8.067 6.330 -29.767 1.00 89.25 79 GLY A CA 1
ATOM 599 C C . GLY A 1 79 ? -8.339 7.302 -28.608 1.00 89.25 79 GLY A C 1
ATOM 600 O O . GLY A 1 79 ? -8.594 8.476 -28.861 1.00 89.25 79 GLY A O 1
ATOM 601 N N . GLY A 1 80 ? -8.269 6.842 -27.355 1.00 90.62 80 GLY A N 1
ATOM 602 C CA . GLY A 1 80 ? -8.432 7.656 -26.149 1.00 90.62 80 GLY A CA 1
ATOM 603 C C . GLY A 1 80 ? -7.160 7.740 -25.294 1.00 90.62 80 GLY A C 1
ATOM 604 O O . GLY A 1 80 ? -6.110 7.209 -25.670 1.00 90.62 80 GLY A O 1
ATOM 605 N N . PRO A 1 81 ? -7.231 8.410 -24.128 1.00 91.38 81 PRO A N 1
ATOM 606 C CA . PRO A 1 81 ? -6.106 8.485 -23.205 1.00 91.38 81 PRO A CA 1
ATOM 607 C C . PRO A 1 81 ? -5.816 7.118 -22.570 1.00 91.38 81 PRO A C 1
ATOM 609 O O . PRO A 1 81 ? -6.725 6.346 -22.253 1.00 91.38 81 PRO A O 1
ATOM 612 N N . TYR A 1 82 ? -4.531 6.841 -22.353 1.00 89.81 82 TYR A N 1
ATOM 613 C CA . TYR A 1 82 ? -4.070 5.687 -21.586 1.00 89.81 82 TYR A CA 1
ATOM 614 C C . TYR A 1 82 ? -3.781 6.101 -20.148 1.00 89.81 82 TYR A C 1
ATOM 616 O O . TYR A 1 82 ? -3.172 7.143 -19.901 1.00 89.81 82 TYR A O 1
ATOM 624 N N . TRP A 1 83 ? -4.195 5.257 -19.207 1.00 90.06 83 TRP A N 1
ATOM 625 C CA . TRP A 1 83 ? -3.755 5.357 -17.824 1.00 90.06 83 TRP A CA 1
AT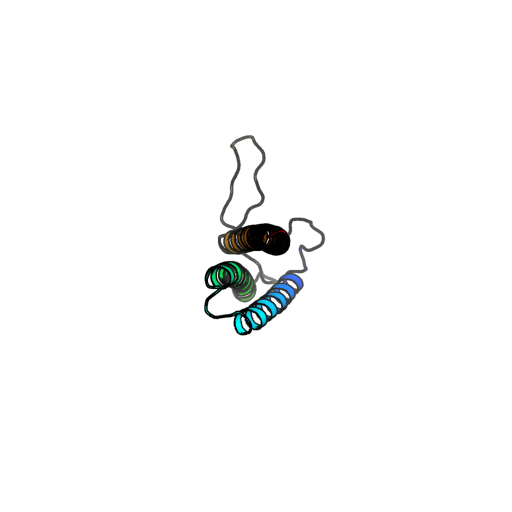OM 626 C C . TRP A 1 83 ? -2.256 5.017 -17.736 1.00 90.06 83 TRP A C 1
ATOM 628 O O . TRP A 1 83 ? -1.783 4.194 -18.530 1.00 90.06 83 TRP A O 1
ATOM 638 N N . PRO A 1 84 ? -1.493 5.616 -16.801 1.00 90.19 84 PRO A N 1
ATOM 639 C CA . PRO A 1 84 ? -0.110 5.219 -16.556 1.00 90.19 84 PRO A CA 1
ATOM 640 C C . PRO A 1 84 ? 0.016 3.710 -16.327 1.00 90.19 84 PRO A C 1
ATOM 642 O O . PRO A 1 84 ? -0.794 3.130 -15.611 1.00 90.19 84 PRO A O 1
ATOM 645 N N . ASN A 1 85 ? 1.026 3.070 -16.918 1.00 93.44 85 ASN A N 1
ATOM 646 C CA . ASN A 1 85 ? 1.256 1.640 -16.702 1.00 93.44 85 ASN A CA 1
ATOM 647 C C . ASN A 1 85 ? 1.571 1.364 -15.224 1.00 93.44 85 ASN A C 1
ATOM 649 O O . ASN A 1 85 ? 2.185 2.198 -14.556 1.00 93.44 85 ASN A O 1
ATOM 653 N N . PHE A 1 86 ? 1.163 0.195 -14.744 1.00 94.69 86 PHE A N 1
ATOM 654 C CA . PHE A 1 86 ? 1.364 -0.234 -13.361 1.00 94.69 86 PHE A CA 1
ATOM 655 C C . PHE A 1 86 ? 1.517 -1.755 -13.279 1.00 94.69 86 PHE A C 1
ATOM 657 O O . PHE A 1 86 ? 1.408 -2.465 -14.286 1.00 94.69 86 PHE A O 1
ATOM 664 N N . ASN A 1 87 ? 1.760 -2.274 -12.080 1.00 96.44 87 ASN A N 1
ATOM 665 C CA . ASN A 1 87 ? 1.858 -3.708 -11.833 1.00 96.44 87 ASN A CA 1
ATOM 666 C C . ASN A 1 87 ? 0.976 -4.174 -10.653 1.00 96.44 87 ASN A C 1
ATOM 668 O O . ASN A 1 87 ? 0.182 -3.430 -10.065 1.00 96.44 87 ASN A O 1
ATOM 672 N N . VAL A 1 88 ? 1.080 -5.460 -10.316 1.00 97.62 88 VAL A N 1
ATOM 673 C CA . VAL A 1 88 ? 0.322 -6.047 -9.199 1.00 97.62 88 VAL A CA 1
ATOM 674 C C . VAL A 1 88 ? 0.771 -5.482 -7.846 1.00 97.62 88 VAL A C 1
ATOM 676 O O . VAL A 1 88 ? -0.066 -5.312 -6.961 1.00 97.62 88 VAL A O 1
ATOM 679 N N . ALA A 1 89 ? 2.052 -5.141 -7.684 1.00 96.75 89 ALA A N 1
ATOM 680 C CA . ALA A 1 89 ? 2.562 -4.520 -6.465 1.00 96.75 89 ALA A CA 1
ATOM 681 C C . ALA A 1 89 ? 1.951 -3.126 -6.236 1.00 96.75 89 ALA A C 1
ATOM 683 O O . ALA A 1 89 ? 1.491 -2.841 -5.130 1.00 96.75 89 ALA A O 1
ATOM 684 N N . ASP A 1 90 ? 1.835 -2.305 -7.280 1.00 95.44 90 ASP A N 1
ATOM 685 C CA . ASP A 1 90 ? 1.155 -1.008 -7.210 1.00 95.44 90 ASP A CA 1
ATOM 686 C C . ASP A 1 90 ? -0.324 -1.177 -6.844 1.00 95.44 90 ASP A C 1
ATOM 688 O O . ASP A 1 90 ? -0.851 -0.472 -5.982 1.00 95.44 90 ASP A O 1
ATOM 692 N N . SER A 1 91 ? -0.986 -2.170 -7.444 1.00 97.50 91 SER A N 1
ATOM 693 C CA . SER A 1 91 ? -2.391 -2.487 -7.159 1.00 97.50 91 SER A CA 1
ATOM 694 C C . SER A 1 91 ? -2.594 -2.912 -5.700 1.00 97.50 91 SER A C 1
ATOM 696 O O . SER A 1 91 ? -3.565 -2.496 -5.063 1.00 97.50 91 SER A O 1
ATOM 698 N N . ALA A 1 92 ? -1.672 -3.708 -5.148 1.00 98.19 92 ALA A N 1
ATOM 699 C CA . ALA A 1 92 ? -1.698 -4.134 -3.751 1.00 98.19 92 ALA A CA 1
ATOM 700 C C . ALA A 1 92 ? -1.516 -2.948 -2.793 1.00 98.19 92 ALA A C 1
ATOM 702 O O . ALA A 1 92 ? -2.287 -2.813 -1.840 1.00 98.19 92 ALA A O 1
ATOM 703 N N . ILE A 1 93 ? -0.565 -2.050 -3.078 1.00 97.31 93 ILE A N 1
ATOM 704 C CA . ILE A 1 93 ? -0.355 -0.826 -2.293 1.00 97.31 93 ILE A CA 1
ATOM 705 C C . ILE A 1 93 ? -1.620 0.034 -2.311 1.00 97.31 93 ILE A C 1
ATOM 707 O O . ILE A 1 93 ? -2.139 0.372 -1.248 1.00 97.31 93 ILE A O 1
ATOM 711 N N . VAL A 1 94 ? -2.153 0.347 -3.496 1.00 97.12 94 VAL A N 1
ATOM 712 C CA . VAL A 1 94 ? -3.339 1.206 -3.645 1.00 97.12 94 VAL A CA 1
ATOM 713 C C . VAL A 1 94 ? -4.549 0.606 -2.933 1.00 97.12 94 VAL A C 1
ATOM 715 O O . VAL A 1 94 ? -5.222 1.300 -2.172 1.00 97.12 94 VAL A O 1
ATOM 718 N N . THR A 1 95 ? -4.798 -0.692 -3.113 1.00 98.19 95 THR A N 1
ATOM 719 C CA . THR A 1 95 ? -5.920 -1.382 -2.460 1.00 98.19 95 THR A CA 1
ATOM 720 C C . THR A 1 95 ? -5.768 -1.377 -0.940 1.00 98.19 95 THR A C 1
ATOM 722 O O . THR A 1 95 ? -6.730 -1.093 -0.226 1.00 98.19 95 THR A O 1
ATOM 725 N N . GLY A 1 96 ? -4.562 -1.643 -0.430 1.00 98.00 96 GLY A N 1
ATOM 726 C CA . GLY A 1 96 ? -4.280 -1.619 1.003 1.00 98.00 96 GLY A CA 1
ATOM 727 C C . GLY A 1 96 ? -4.444 -0.227 1.618 1.00 98.00 96 GLY A C 1
ATOM 728 O O . GLY A 1 96 ? -5.053 -0.108 2.680 1.00 98.00 96 GLY A O 1
ATOM 729 N N . VAL A 1 97 ? -3.970 0.825 0.940 1.00 97.69 97 VAL A N 1
ATOM 730 C CA . VAL A 1 97 ? -4.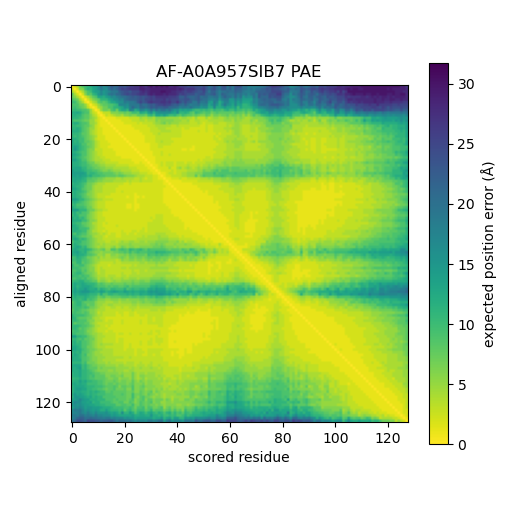112 2.224 1.385 1.00 97.69 97 VAL A CA 1
ATOM 731 C C . VAL A 1 97 ? -5.576 2.657 1.390 1.00 97.69 97 VAL A C 1
ATOM 733 O O . VAL A 1 97 ? -6.052 3.173 2.400 1.00 97.69 97 VAL A O 1
ATOM 736 N N . ILE A 1 98 ? -6.311 2.419 0.297 1.00 98.38 98 ILE A N 1
ATOM 737 C CA . ILE A 1 98 ? -7.734 2.776 0.204 1.00 98.38 98 ILE A CA 1
ATOM 738 C C . ILE A 1 98 ? -8.537 2.020 1.265 1.00 98.38 98 ILE A C 1
ATOM 740 O O . ILE A 1 98 ? -9.323 2.627 1.990 1.00 98.38 98 ILE A O 1
ATOM 744 N N . GLY A 1 99 ? -8.314 0.710 1.401 1.00 98.25 99 GLY A N 1
ATOM 745 C CA . GLY A 1 99 ? -9.010 -0.103 2.393 1.00 98.25 99 GLY A CA 1
ATOM 746 C C . GLY A 1 99 ? -8.712 0.333 3.829 1.00 98.25 99 GLY A C 1
ATOM 747 O O . GLY A 1 99 ? -9.631 0.399 4.643 1.00 98.25 99 GLY A O 1
ATOM 748 N N . LEU A 1 100 ? -7.459 0.688 4.140 1.00 97.38 100 LEU A N 1
ATOM 749 C CA . LEU A 1 100 ? -7.086 1.199 5.462 1.00 97.38 100 LEU A CA 1
ATOM 750 C C . LEU A 1 100 ? -7.716 2.566 5.736 1.00 97.38 100 LEU A C 1
ATOM 752 O O . LEU A 1 100 ? -8.248 2.775 6.822 1.00 97.38 100 LEU A O 1
ATOM 756 N N . GLY A 1 101 ? -7.718 3.466 4.750 1.00 97.62 101 GLY A N 1
ATOM 757 C CA . GLY A 1 101 ? -8.373 4.769 4.862 1.00 97.62 101 GLY A CA 1
ATOM 758 C C . GLY A 1 101 ? -9.872 4.642 5.133 1.00 97.62 101 GLY A C 1
ATOM 759 O O . GLY A 1 101 ? -10.383 5.253 6.069 1.00 97.62 101 GLY A O 1
ATOM 760 N N . ILE A 1 102 ? -10.567 3.784 4.376 1.00 98.06 102 ILE A N 1
ATOM 761 C CA . ILE A 1 102 ? -11.991 3.492 4.595 1.00 98.06 102 ILE A CA 1
ATOM 762 C C . ILE A 1 102 ? -12.216 2.913 5.993 1.00 98.06 102 ILE A C 1
ATOM 764 O O . ILE A 1 102 ? -13.128 3.351 6.690 1.00 98.06 102 ILE A O 1
ATOM 768 N N . TYR A 1 103 ? -11.386 1.955 6.417 1.00 96.44 103 TYR A N 1
ATOM 769 C CA . TYR A 1 103 ? -11.497 1.346 7.740 1.00 96.44 103 TYR A CA 1
ATOM 770 C C . TYR A 1 103 ? -11.362 2.382 8.860 1.00 96.44 103 TYR A C 1
ATOM 772 O O . TYR A 1 103 ? -12.183 2.390 9.770 1.00 96.44 103 TYR A O 1
ATOM 780 N N . VAL A 1 104 ? -10.363 3.268 8.783 1.00 95.38 104 VAL A N 1
ATOM 781 C CA . VAL A 1 104 ? -10.123 4.305 9.799 1.00 95.38 104 VAL A CA 1
ATOM 782 C C . VAL A 1 104 ? -11.307 5.266 9.892 1.00 95.38 104 VAL A C 1
ATOM 784 O O . VAL A 1 104 ? -11.796 5.518 10.990 1.00 95.38 104 VAL A O 1
ATOM 787 N N . VAL A 1 105 ? -11.807 5.754 8.753 1.00 97.00 105 VAL A N 1
ATOM 788 C CA . VAL A 1 105 ? -12.971 6.655 8.723 1.00 97.00 105 VAL A CA 1
ATOM 789 C C . VAL A 1 105 ? -14.215 5.960 9.279 1.00 97.00 105 VAL A C 1
ATOM 791 O O . VAL A 1 105 ? -14.973 6.546 10.048 1.00 97.00 105 VAL A O 1
ATOM 794 N N . TRP A 1 106 ? -14.431 4.698 8.914 1.00 96.25 106 TRP A N 1
ATOM 795 C CA . TRP A 1 106 ? -15.578 3.936 9.393 1.00 96.25 106 TRP A CA 1
ATOM 796 C C . TRP A 1 106 ? -15.507 3.631 10.897 1.00 96.25 106 TRP A C 1
ATOM 798 O O . TRP A 1 106 ? -16.524 3.749 11.584 1.00 96.25 106 TRP A O 1
ATOM 808 N N . ASP A 1 107 ? -14.329 3.270 11.417 1.00 94.06 107 ASP A N 1
ATOM 809 C CA . ASP A 1 107 ? -14.118 3.012 12.848 1.00 94.06 107 ASP A CA 1
ATOM 810 C C . ASP A 1 107 ? -14.350 4.279 13.683 1.00 94.06 107 ASP A C 1
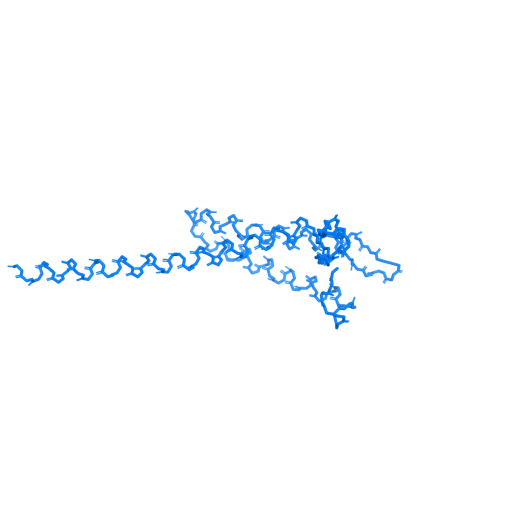ATOM 812 O O . ASP A 1 107 ? -15.018 4.214 14.715 1.00 94.06 107 ASP A O 1
ATOM 816 N N . ASP A 1 108 ? -13.889 5.437 13.205 1.00 95.12 108 ASP A N 1
ATOM 817 C CA . ASP A 1 108 ? -14.106 6.730 13.862 1.00 95.12 108 ASP A CA 1
ATOM 818 C C . ASP A 1 108 ? -15.601 7.086 13.954 1.00 95.12 108 ASP A C 1
ATOM 820 O O . ASP A 1 108 ? -16.129 7.305 15.048 1.00 95.12 108 ASP A O 1
ATOM 824 N N . ILE A 1 109 ? -16.326 7.010 12.830 1.00 96.56 109 ILE A N 1
ATOM 825 C CA . ILE A 1 109 ? -17.779 7.255 12.792 1.00 96.56 109 ILE A CA 1
ATOM 826 C C . ILE A 1 109 ? -18.524 6.294 13.729 1.00 96.56 109 ILE A C 1
ATOM 828 O O . ILE A 1 109 ? -19.475 6.681 14.413 1.00 96.56 109 ILE A O 1
ATOM 832 N N . ARG A 1 110 ? -18.121 5.018 13.768 1.00 95.44 110 ARG A N 1
ATOM 833 C CA . ARG A 1 110 ? -18.744 4.016 14.641 1.00 95.44 110 ARG A CA 1
ATOM 834 C C . ARG A 1 110 ? -18.535 4.353 16.117 1.00 95.44 110 ARG A C 1
ATOM 836 O O . ARG A 1 110 ? -19.478 4.212 16.893 1.00 95.44 110 ARG A O 1
ATOM 843 N N . ARG A 1 111 ? -17.334 4.786 16.510 1.00 94.88 111 ARG A N 1
ATOM 844 C CA . ARG A 1 111 ? -17.021 5.159 17.900 1.00 94.88 111 ARG A CA 1
ATOM 845 C C . ARG A 1 111 ? -17.823 6.368 18.363 1.00 94.88 111 ARG A C 1
ATOM 847 O O . ARG A 1 111 ? -18.346 6.327 19.471 1.00 94.88 111 ARG A O 1
ATOM 854 N N . GLN A 1 112 ? -17.976 7.381 17.512 1.00 95.19 112 GLN A N 1
ATOM 855 C CA . GLN A 1 112 ? -18.776 8.572 17.824 1.00 95.19 112 GLN A CA 1
ATOM 856 C C . GLN A 1 112 ? -20.235 8.205 18.127 1.00 95.19 112 GLN A C 1
ATOM 858 O O . GLN A 1 112 ? -20.757 8.570 19.174 1.00 95.19 112 GLN A O 1
ATOM 863 N N . ARG A 1 113 ? -20.860 7.368 17.287 1.00 95.81 113 ARG A N 1
ATOM 864 C CA . ARG A 1 113 ? -22.246 6.912 17.509 1.00 95.81 113 ARG A CA 1
ATOM 865 C C . ARG A 1 113 ? -22.422 6.122 18.803 1.00 95.81 113 ARG A C 1
ATOM 867 O O . ARG A 1 113 ? -23.450 6.245 19.457 1.00 95.81 113 ARG A O 1
ATOM 874 N N . LEU A 1 114 ? -21.444 5.289 19.160 1.00 96.25 114 LEU A N 1
ATOM 875 C CA . LEU A 1 114 ? -21.494 4.521 20.407 1.00 96.25 114 LEU A CA 1
ATOM 876 C C . LEU A 1 114 ? -21.405 5.440 21.630 1.00 96.25 114 LEU A C 1
ATOM 878 O O . LEU A 1 114 ? -22.130 5.229 22.595 1.00 96.25 114 LEU A O 1
ATOM 882 N N . 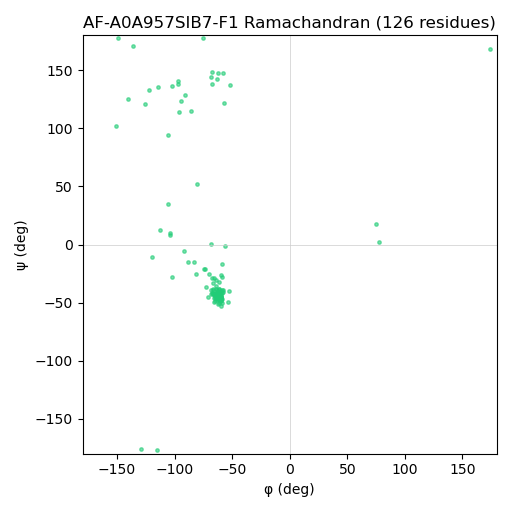GLN A 1 115 ? -20.567 6.478 21.566 1.00 95.88 115 GLN A N 1
ATOM 883 C CA . GLN A 1 115 ? -20.456 7.479 22.628 1.00 95.88 115 GLN A CA 1
ATOM 884 C C . GLN A 1 115 ? -21.734 8.313 22.769 1.00 95.88 115 GLN A C 1
ATOM 886 O O . GLN A 1 115 ? -22.175 8.553 23.888 1.00 95.88 115 GLN A O 1
ATOM 891 N N . GLU A 1 116 ? -22.351 8.721 21.657 1.00 95.75 116 GLU A N 1
ATOM 892 C CA . GLU A 1 116 ? -23.642 9.425 21.663 1.00 95.75 116 GLU A CA 1
ATOM 893 C C . GLU A 1 116 ? -24.740 8.566 22.310 1.00 95.75 116 GLU A C 1
ATOM 895 O O . GLU A 1 116 ? -25.419 9.015 23.230 1.00 95.75 116 GLU A O 1
ATOM 900 N N . GLN A 1 117 ? -24.854 7.296 21.906 1.00 95.62 117 GLN A N 1
ATOM 901 C CA . GLN A 1 117 ? -25.832 6.358 22.472 1.00 95.62 117 GLN A CA 1
ATOM 902 C C . GLN A 1 117 ? -25.626 6.115 23.972 1.00 95.62 117 GLN A C 1
ATOM 904 O O . GLN A 1 117 ? -26.597 6.041 24.725 1.00 95.62 117 GLN A O 1
ATOM 909 N N . GLU A 1 118 ? -24.374 5.992 24.415 1.00 96.06 118 GLU A N 1
ATOM 910 C CA . GLU A 1 118 ? -24.040 5.827 25.831 1.00 96.06 118 GLU A CA 1
ATOM 911 C C . GLU A 1 118 ? -24.417 7.077 26.642 1.00 96.06 118 GLU A C 1
ATOM 913 O O . GLU A 1 118 ? -25.029 6.963 27.705 1.00 96.06 118 GLU A O 1
ATOM 918 N N . GLN A 1 119 ? -24.138 8.275 26.118 1.00 94.62 119 GLN A N 1
ATOM 919 C CA . GLN A 1 119 ? -24.518 9.536 26.763 1.00 94.62 119 GLN A CA 1
ATOM 920 C C . GLN A 1 119 ? -26.035 9.705 26.871 1.00 94.62 119 GLN A C 1
ATOM 922 O O . GLN A 1 119 ? -26.527 10.132 27.918 1.00 94.62 119 GLN A O 1
ATOM 927 N N . ASP A 1 120 ? -26.780 9.364 25.821 1.00 95.00 120 ASP A N 1
ATOM 928 C CA . ASP A 1 120 ? -28.240 9.459 25.818 1.00 95.00 120 ASP A CA 1
ATOM 929 C C . ASP A 1 120 ? -28.873 8.464 26.801 1.00 95.00 120 ASP A C 1
ATOM 931 O O . ASP A 1 120 ? -29.808 8.814 27.524 1.00 95.00 120 ASP A O 1
ATOM 935 N N . MET A 1 121 ? -28.318 7.252 26.908 1.00 94.50 121 MET A N 1
ATOM 936 C CA . MET A 1 121 ? -28.762 6.252 27.882 1.00 94.50 121 MET A CA 1
ATOM 937 C C . MET A 1 121 ? -28.508 6.699 29.329 1.00 94.50 121 MET A C 1
ATOM 939 O O . MET A 1 121 ? -29.371 6.529 30.191 1.00 94.50 121 MET A O 1
ATOM 943 N N . VAL A 1 122 ? -27.340 7.290 29.603 1.00 94.88 122 VAL A N 1
ATOM 944 C CA . VAL A 1 122 ? -27.002 7.819 30.934 1.00 94.88 122 VAL A CA 1
ATOM 945 C C . VAL A 1 122 ? -27.943 8.961 31.324 1.00 94.88 122 VAL A C 1
ATOM 947 O O . VAL A 1 122 ? -28.430 8.974 32.454 1.00 94.88 122 VAL A O 1
ATOM 950 N N . LYS A 1 123 ? -28.250 9.880 30.398 1.00 93.56 123 LYS A N 1
ATOM 951 C CA . LYS A 1 123 ? -29.215 10.967 30.637 1.00 93.56 123 LYS A CA 1
ATOM 952 C C . LYS A 1 123 ? -30.608 10.422 30.945 1.00 93.56 123 LYS A C 1
ATOM 954 O O . LYS A 1 123 ? -31.168 10.775 31.979 1.00 93.56 123 LYS A O 1
ATOM 959 N N . ALA A 1 124 ? -31.118 9.506 30.120 1.00 93.56 124 ALA A N 1
ATOM 960 C CA . ALA A 1 124 ? -32.437 8.904 30.312 1.00 93.56 124 ALA A CA 1
ATOM 961 C C . ALA A 1 124 ? -32.581 8.1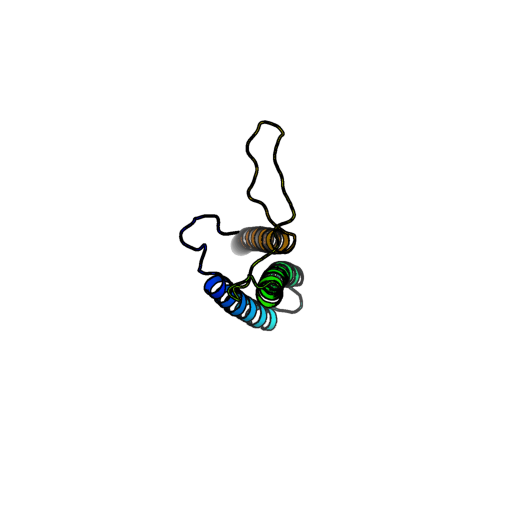92 31.670 1.00 93.56 124 ALA A C 1
ATOM 963 O O . ALA A 1 124 ? -33.612 8.320 32.322 1.00 93.56 124 ALA A O 1
ATOM 964 N N . ASN A 1 125 ? -31.541 7.489 32.132 1.00 92.62 125 ASN A N 1
ATOM 965 C CA . ASN A 1 125 ? -31.556 6.828 33.442 1.00 92.62 125 ASN A CA 1
ATOM 966 C C . ASN A 1 125 ? -31.401 7.796 34.626 1.00 92.62 125 ASN A C 1
ATOM 968 O O . ASN A 1 125 ? -31.742 7.427 35.742 1.00 92.62 125 ASN A O 1
ATOM 972 N N . SER A 1 126 ? -30.858 8.999 34.412 1.00 91.19 126 SER A N 1
ATOM 973 C CA . SER A 1 126 ? -30.719 10.019 35.463 1.00 91.19 126 SER A CA 1
ATOM 974 C C . SER A 1 126 ? -31.988 10.850 35.693 1.00 91.19 126 SER A C 1
ATOM 976 O O . SER A 1 126 ? -32.084 11.542 36.704 1.00 91.19 126 SER A O 1
ATOM 978 N N . GLU A 1 127 ? -32.943 10.793 34.760 1.00 86.19 127 GLU A N 1
ATOM 979 C CA . GLU A 1 127 ? -34.231 11.501 34.820 1.00 86.19 127 GLU A CA 1
ATOM 980 C C . GLU A 1 127 ? -35.362 10.667 35.463 1.00 86.19 127 GLU A C 1
ATOM 982 O O . GLU A 1 127 ? -36.459 11.192 35.665 1.00 86.19 127 GLU A O 1
ATOM 987 N N . ILE A 1 128 ? -35.104 9.392 35.791 1.00 72.50 128 ILE A N 1
ATOM 988 C CA . ILE A 1 128 ? -36.026 8.452 36.465 1.00 72.50 128 ILE A CA 1
ATOM 989 C C . ILE A 1 128 ? -35.651 8.334 37.943 1.00 72.50 128 ILE A C 1
ATOM 991 O O . ILE A 1 128 ? -36.579 8.382 38.784 1.00 72.50 128 ILE A O 1
#

Mean predicted aligned error: 6.43 Å

Foldseek 3Di:
DDPDPPCPPVLVVLLVVLVVLLVVLVVVLVVDDPVPVQLNQLSVLQNVLSVLQNVQQCPPADPVRGGGGDFDDWDDDDVTDTDDTHDSSVVSNVSSVVSVVVVVVVVVVVVVVVVVVVVVVVVVVVVD

Sequence (128 aa):
GAAFGILQNQSSLFAIIAVIVGLAILVYVYQLPPEQKLIRVLLGLQLGGAMGNLIDRLTQLDEFGRGYVTDFIRIGLPGGPYWPNFNVADSAIVTGVIGLGIYVVWDDIRRQRLQEQEQDMVKANSEI

Nearest PDB structures (foldseek):
  5dir-assembly4_D  TM=8.902E-01  e=3.901E-06  Pseudomonas aeruginosa PAO1
  8w77-assembly1_A  TM=5.656E-01  e=6.791E+00  Homo sapiens
  8j46-assembly1_A  TM=5.656E-01  e=6.791E+00  Homo sapiens

pLDDT: mean 89.71, std 11.88, range [46.47, 98.38]

Secondary structure (DSSP, 8-state):
--SSGGGTT-HHHHHHHHHHHHHHHHHHHHHS-TT-HHHHHHHHHHHHHHHHHHHHHHH-B-TTS-B-----B--B-TTSPBPPPB-HHHHHHHHHHHHHHHHHHHHHHHHHHHHHHHHHHHHHHH--

Solvent-accessible surface area (backbone atoms only — not comparable to full-atom values): 7183 Å² total; per-residue (Å²): 130,58,102,50,83,89,49,70,86,38,52,66,56,56,43,53,50,34,50,54,52,41,51,52,50,53,57,50,58,72,70,50,64,86,84,51,52,67,61,52,50,28,50,46,28,31,40,51,12,40,50,48,50,41,50,32,27,76,70,40,59,47,103,85,70,48,38,44,58,83,60,79,45,77,52,64,48,94,98,54,73,65,54,81,62,35,38,71,32,56,50,28,29,52,50,14,51,52,52,46,53,52,48,52,56,51,52,52,56,51,51,52,54,52,52,53,52,50,52,53,51,54,52,61,63,72,76,110

Radius of gyration: 21.43 Å; Cα contacts (8 Å, |Δi|>4): 108; chains: 1; bounding box: 60×25×66 Å